Protein AF-A0A7W0RWG5-F1 (afdb_monomer_lite)

pLDDT: mean 95.93, std 4.29, range [61.69, 98.81]

Secondary structure (DSSP, 8-state):
---EEEEETTEEEEESTTTTTTHHHHH-SSPEEEE-HHHHTT-HHHHHS-SEEEE--SS-HHHHHHHHTTT---SEEEEEESHHHHHHHHHHHHTTS-SEEEEEE--

Sequence (107 aa):
MTGFTWQDGERTIRFGPGARADAAELLGEGYALLTTPRARQMAPELADAAASVHEVRPGRVDEIAAELMEQVSGELIVALGGGRVIDTAKALVAAGRGSQAAAVPTT

Radius of gyration: 13.2 Å; chains: 1; bounding box: 32×33×28 Å

Structure (mmCIF, N/CA/C/O backbone):
data_AF-A0A7W0RWG5-F1
#
_entry.id   AF-A0A7W0RWG5-F1
#
loop_
_atom_site.group_PDB
_atom_site.id
_atom_site.type_symbol
_atom_site.label_atom_id
_atom_site.label_alt_id
_atom_site.label_comp_id
_atom_site.label_asym_id
_atom_site.label_entity_id
_atom_site.label_seq_id
_atom_site.pdbx_PDB_ins_code
_atom_site.Cartn_x
_atom_site.Cartn_y
_atom_site.Cartn_z
_atom_site.occupancy
_atom_site.B_iso_or_equiv
_atom_site.auth_seq_id
_atom_site.auth_comp_id
_atom_site.auth_asym_id
_atom_site.auth_atom_id
_atom_site.pdbx_PDB_model_num
ATOM 1 N N . MET A 1 1 ? 19.764 -13.221 -10.952 1.00 61.69 1 MET A N 1
ATOM 2 C CA . MET A 1 1 ? 19.237 -13.782 -9.690 1.00 61.69 1 MET A CA 1
ATOM 3 C C . MET A 1 1 ? 17.833 -14.289 -9.948 1.00 61.69 1 MET A C 1
ATOM 5 O O . MET A 1 1 ? 17.051 -13.567 -10.555 1.00 61.69 1 MET A O 1
ATOM 9 N N . THR A 1 2 ? 17.535 -15.515 -9.533 1.00 85.06 2 THR A N 1
ATOM 10 C CA . THR A 1 2 ? 16.164 -16.034 -9.458 1.00 85.06 2 THR A CA 1
ATOM 11 C C . THR A 1 2 ? 15.428 -15.329 -8.314 1.00 85.06 2 THR A C 1
ATOM 13 O O . THR A 1 2 ? 16.056 -14.955 -7.323 1.00 85.06 2 THR A O 1
ATOM 16 N N . GLY A 1 3 ? 14.128 -15.065 -8.468 1.00 89.81 3 GLY A N 1
ATOM 17 C CA . GLY A 1 3 ? 13.320 -14.466 -7.401 1.00 89.81 3 GLY A CA 1
ATOM 18 C C . GLY A 1 3 ? 13.114 -15.413 -6.213 1.00 89.81 3 GLY A C 1
ATOM 19 O O . GLY A 1 3 ? 13.424 -16.599 -6.307 1.00 89.81 3 GLY A O 1
ATOM 20 N N . PHE A 1 4 ? 12.581 -14.893 -5.109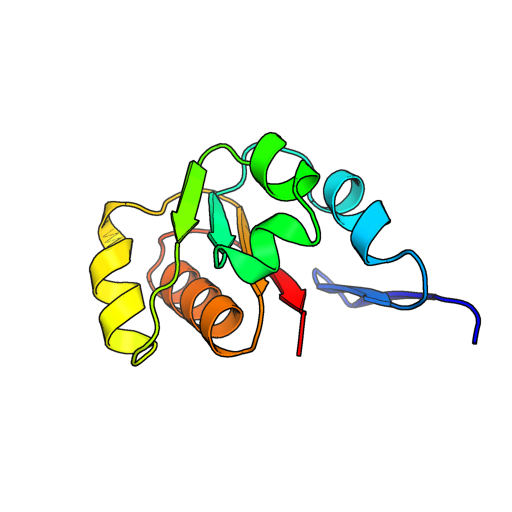 1.00 94.56 4 PHE A N 1
ATOM 21 C CA . PHE A 1 4 ? 12.196 -15.676 -3.935 1.00 94.56 4 PHE A CA 1
ATOM 22 C C . PHE A 1 4 ? 10.897 -15.158 -3.306 1.00 94.56 4 PHE A C 1
ATOM 24 O O . PHE A 1 4 ? 10.470 -14.026 -3.565 1.00 94.56 4 PHE A O 1
ATOM 31 N N . THR A 1 5 ? 10.310 -16.004 -2.463 1.00 95.50 5 THR A N 1
ATOM 32 C CA . THR A 1 5 ? 9.286 -15.639 -1.484 1.00 95.50 5 THR A CA 1
ATOM 33 C C . THR A 1 5 ? 9.827 -15.994 -0.107 1.00 95.50 5 THR A C 1
ATOM 35 O O . THR A 1 5 ? 10.296 -17.111 0.101 1.00 95.50 5 THR A O 1
ATOM 38 N N . TRP A 1 6 ? 9.812 -15.036 0.813 1.00 96.12 6 TRP A N 1
ATOM 39 C CA . TRP A 1 6 ? 10.209 -15.229 2.203 1.00 96.12 6 TRP A CA 1
ATOM 40 C C . TRP A 1 6 ? 9.013 -14.957 3.108 1.00 96.12 6 TRP A C 1
ATOM 42 O O . TRP A 1 6 ? 8.321 -13.958 2.917 1.00 96.12 6 TRP A O 1
ATOM 52 N N . GLN A 1 7 ? 8.776 -15.847 4.066 1.00 95.00 7 GLN A N 1
ATOM 53 C CA . GLN A 1 7 ? 7.679 -15.752 5.020 1.00 95.00 7 GLN A CA 1
ATOM 54 C C . GLN A 1 7 ? 8.249 -15.779 6.441 1.00 95.00 7 GLN A C 1
ATOM 56 O O . GLN A 1 7 ? 8.992 -16.697 6.789 1.00 95.00 7 GLN A O 1
ATOM 61 N N . ASP A 1 8 ? 7.908 -14.768 7.237 1.00 93.00 8 ASP A N 1
ATOM 62 C CA . ASP A 1 8 ? 8.319 -14.597 8.633 1.00 93.00 8 ASP A CA 1
ATOM 63 C C . ASP A 1 8 ? 7.118 -14.140 9.469 1.00 93.00 8 ASP A C 1
ATOM 65 O O . ASP A 1 8 ? 6.728 -12.968 9.465 1.00 93.00 8 ASP A O 1
ATOM 69 N N . GLY A 1 9 ? 6.468 -15.105 10.123 1.00 91.44 9 GLY A N 1
ATOM 70 C CA . GLY A 1 9 ? 5.175 -14.897 10.771 1.00 91.44 9 GLY A CA 1
ATOM 71 C C . GLY A 1 9 ? 4.126 -14.397 9.773 1.00 91.44 9 GLY A C 1
ATOM 72 O O . GLY A 1 9 ? 3.889 -15.020 8.740 1.00 91.44 9 GLY A O 1
ATOM 73 N N . GLU A 1 10 ? 3.518 -13.249 10.072 1.00 88.44 10 GLU A N 1
ATOM 74 C CA . GLU A 1 10 ? 2.531 -12.593 9.201 1.00 88.44 10 GLU A CA 1
ATOM 75 C C . GLU A 1 10 ? 3.165 -11.846 8.013 1.00 88.44 10 GLU A C 1
ATOM 77 O O . GLU A 1 10 ? 2.461 -11.364 7.126 1.00 88.44 10 GLU A O 1
ATOM 82 N N . ARG A 1 11 ? 4.497 -11.716 7.970 1.00 91.69 11 ARG A N 1
ATOM 83 C CA . ARG A 1 11 ? 5.188 -10.952 6.928 1.00 91.69 11 ARG A CA 1
ATOM 84 C C . ARG A 1 11 ? 5.530 -11.854 5.756 1.00 91.69 11 ARG A C 1
ATOM 86 O O . ARG A 1 11 ? 6.256 -12.830 5.910 1.00 91.69 11 ARG A O 1
ATOM 93 N N . THR A 1 12 ? 5.077 -11.463 4.571 1.00 95.12 12 THR A N 1
ATOM 94 C CA . THR A 1 12 ? 5.467 -12.090 3.304 1.00 95.12 12 THR A CA 1
ATOM 95 C C . THR A 1 12 ? 6.244 -11.089 2.457 1.00 95.12 12 THR A C 1
ATOM 97 O O . THR A 1 12 ? 5.802 -9.959 2.257 1.00 95.12 12 THR A O 1
ATOM 100 N N . ILE A 1 13 ? 7.404 -11.498 1.942 1.00 96.12 13 ILE A N 1
ATOM 101 C CA . ILE A 1 13 ? 8.210 -10.730 0.989 1.00 96.12 13 ILE A CA 1
ATOM 102 C C . ILE A 1 13 ? 8.333 -11.530 -0.301 1.00 96.12 13 ILE A C 1
ATOM 104 O O . ILE A 1 13 ? 8.979 -12.576 -0.328 1.00 96.12 13 ILE A O 1
ATOM 108 N N . ARG A 1 14 ? 7.780 -10.996 -1.390 1.00 96.25 14 ARG A N 1
ATOM 109 C CA . ARG A 1 14 ? 8.008 -11.477 -2.756 1.00 96.25 14 ARG A CA 1
ATOM 110 C C . ARG A 1 14 ? 9.051 -10.586 -3.431 1.00 96.25 14 ARG A C 1
ATOM 112 O O . ARG A 1 14 ? 8.838 -9.386 -3.583 1.00 96.25 14 ARG A O 1
ATOM 119 N N . PHE A 1 15 ? 10.180 -11.161 -3.847 1.00 95.88 15 PHE A N 1
ATOM 120 C CA . PHE A 1 15 ? 11.286 -10.409 -4.447 1.00 95.88 15 PHE A CA 1
ATOM 121 C C . PHE A 1 15 ? 11.794 -11.033 -5.747 1.00 95.88 15 PHE A C 1
ATOM 123 O O . PHE A 1 15 ? 11.943 -12.248 -5.863 1.00 95.88 15 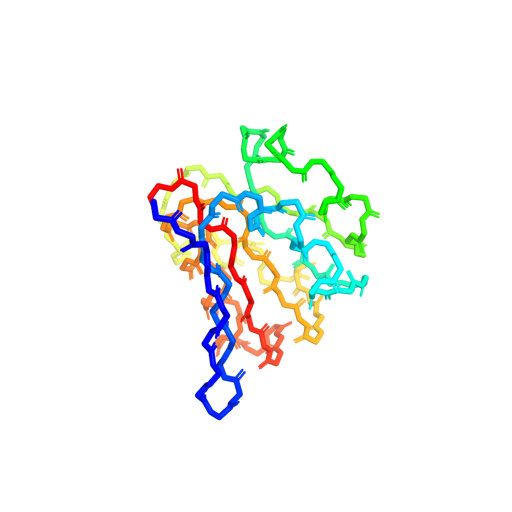PHE A O 1
ATOM 130 N N . GLY A 1 16 ? 12.139 -10.191 -6.718 1.00 94.31 16 GLY A N 1
ATOM 131 C CA . GLY A 1 16 ? 12.782 -10.582 -7.972 1.00 94.31 16 GLY A CA 1
ATOM 132 C C . GLY A 1 16 ? 11.989 -10.169 -9.213 1.00 94.31 16 GLY A C 1
ATOM 133 O O . GLY A 1 16 ? 10.938 -9.535 -9.100 1.00 94.31 16 GLY A O 1
ATOM 134 N N . PRO A 1 17 ? 12.485 -10.515 -10.415 1.00 91.25 17 PRO A N 1
ATOM 135 C CA . PRO A 1 17 ? 11.769 -10.253 -11.660 1.00 91.25 17 PRO A CA 1
ATOM 136 C C . PRO A 1 17 ? 10.352 -10.841 -11.613 1.00 91.25 17 PRO A C 1
ATOM 138 O O . PRO A 1 17 ? 10.154 -11.932 -11.077 1.00 91.25 17 PRO A O 1
ATOM 141 N N . GLY A 1 18 ? 9.371 -10.104 -12.136 1.00 89.31 18 GLY A N 1
ATOM 142 C CA . GLY A 1 18 ? 7.964 -10.520 -12.143 1.00 89.31 18 GLY A CA 1
ATOM 143 C C . GLY A 1 18 ? 7.203 -10.305 -10.829 1.00 89.31 18 GLY A C 1
ATOM 144 O O . GLY A 1 18 ? 5.985 -10.282 -10.869 1.00 89.31 18 GLY A O 1
ATOM 145 N N . ALA A 1 19 ? 7.869 -10.021 -9.700 1.00 93.12 19 ALA A N 1
ATOM 146 C CA . ALA A 1 19 ? 7.209 -9.884 -8.391 1.00 93.12 19 ALA A CA 1
ATOM 147 C C . ALA A 1 19 ? 6.051 -8.868 -8.361 1.00 93.12 19 ALA A C 1
ATOM 149 O O . ALA A 1 19 ? 5.098 -9.044 -7.614 1.00 93.12 19 ALA A O 1
ATOM 150 N N . ARG A 1 20 ? 6.128 -7.804 -9.172 1.00 92.38 20 ARG A N 1
ATOM 151 C CA . ARG A 1 20 ? 5.031 -6.835 -9.306 1.00 92.38 20 ARG A CA 1
ATOM 152 C C . ARG A 1 20 ? 3.811 -7.424 -10.016 1.00 92.38 20 ARG A C 1
ATOM 154 O O . ARG A 1 20 ? 2.704 -7.120 -9.606 1.00 92.38 20 ARG A O 1
ATOM 161 N N . ALA A 1 21 ? 4.013 -8.250 -11.041 1.00 88.69 21 ALA A N 1
ATOM 162 C CA . ALA A 1 21 ? 2.916 -8.904 -11.753 1.00 88.69 21 ALA A CA 1
ATOM 163 C C . ALA A 1 21 ? 2.192 -9.921 -10.853 1.00 88.69 21 ALA A C 1
ATOM 165 O O . ALA A 1 21 ? 0.980 -10.057 -10.939 1.00 88.69 21 ALA A O 1
ATOM 166 N N . ASP A 1 22 ? 2.924 -10.555 -9.932 1.00 91.19 22 ASP A N 1
ATOM 167 C CA . ASP A 1 22 ? 2.359 -11.473 -8.933 1.00 91.19 22 ASP A CA 1
ATOM 168 C C . ASP A 1 22 ? 1.564 -10.733 -7.830 1.00 91.19 22 ASP A C 1
ATOM 170 O O . ASP A 1 22 ? 0.868 -11.361 -7.034 1.00 91.19 22 ASP A O 1
ATOM 174 N N . ALA A 1 23 ? 1.683 -9.400 -7.725 1.00 93.81 23 ALA A N 1
ATOM 175 C CA . ALA A 1 23 ? 1.163 -8.647 -6.584 1.00 93.81 23 ALA A CA 1
ATOM 176 C C . ALA A 1 23 ? -0.366 -8.684 -6.492 1.00 93.81 23 ALA A C 1
ATOM 178 O O . ALA A 1 23 ? -0.885 -8.801 -5.388 1.00 93.81 23 ALA A O 1
ATOM 179 N N . ALA A 1 24 ? -1.082 -8.608 -7.618 1.00 91.00 24 ALA A N 1
ATOM 180 C CA . ALA A 1 24 ? -2.546 -8.642 -7.612 1.00 91.00 24 ALA A CA 1
ATOM 181 C C . ALA A 1 24 ? -3.076 -9.970 -7.047 1.00 91.00 24 ALA A C 1
ATOM 183 O O . ALA A 1 24 ? -3.958 -9.973 -6.196 1.00 91.00 24 ALA A O 1
ATOM 184 N N . GLU A 1 25 ? -2.471 -11.093 -7.443 1.00 91.81 25 GLU A N 1
ATOM 185 C CA . GLU A 1 25 ? -2.829 -12.414 -6.917 1.00 91.81 25 GLU A CA 1
ATOM 186 C C . GLU A 1 25 ? -2.514 -12.533 -5.418 1.00 91.81 25 GLU A C 1
ATOM 188 O O . GLU A 1 25 ? -3.339 -13.012 -4.646 1.00 91.81 25 GLU A O 1
ATOM 193 N N . LEU A 1 26 ? -1.343 -12.052 -4.985 1.00 93.56 26 LEU A N 1
ATOM 194 C CA . LEU A 1 26 ? -0.920 -12.116 -3.581 1.00 93.56 26 LEU A CA 1
ATOM 195 C C . LEU A 1 26 ? -1.756 -11.232 -2.644 1.00 93.56 26 LEU A C 1
ATOM 197 O O . LEU A 1 26 ? -1.880 -11.549 -1.462 1.00 93.56 26 LEU A O 1
ATOM 201 N N . LEU A 1 27 ? -2.268 -10.107 -3.143 1.00 95.81 27 LEU A N 1
ATOM 202 C CA . LEU A 1 27 ? -3.019 -9.126 -2.357 1.00 95.81 27 LEU A CA 1
ATOM 203 C C . LEU A 1 27 ? -4.530 -9.392 -2.353 1.00 95.81 27 LEU A C 1
ATOM 205 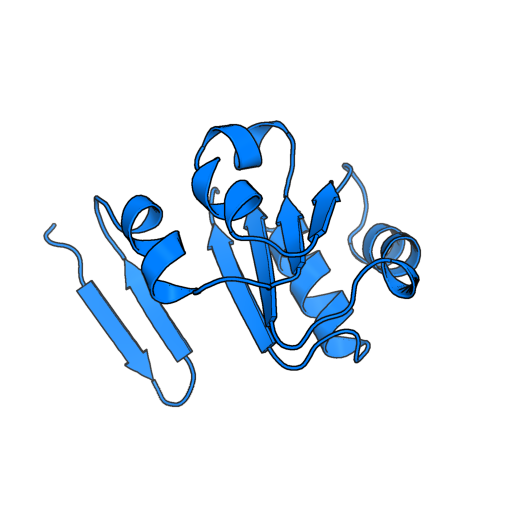O O . LEU A 1 27 ? -5.222 -8.884 -1.471 1.00 95.81 27 LEU A O 1
ATOM 209 N N . GLY A 1 28 ? -5.035 -10.171 -3.312 1.00 95.50 28 GLY A N 1
ATOM 210 C CA . GLY A 1 28 ? -6.467 -10.379 -3.506 1.00 95.50 28 GLY A CA 1
ATOM 211 C C . GLY A 1 28 ? -7.174 -9.124 -4.024 1.00 95.50 28 GLY A C 1
ATOM 212 O O . GLY A 1 28 ? -6.587 -8.304 -4.726 1.00 95.50 28 GLY A O 1
ATOM 213 N N . GLU A 1 29 ? -8.448 -8.970 -3.673 1.00 96.50 29 GLU A N 1
ATOM 214 C CA . GLU A 1 29 ? -9.299 -7.854 -4.101 1.00 96.50 29 GLU A CA 1
ATOM 215 C C . GLU A 1 29 ? -9.880 -7.104 -2.891 1.00 96.50 29 GLU A C 1
ATOM 217 O O . GLU A 1 29 ? -9.841 -7.579 -1.756 1.00 96.50 29 GLU A O 1
ATOM 222 N N . GLY A 1 30 ? -10.456 -5.923 -3.128 1.00 96.06 30 GLY A N 1
ATOM 223 C CA . GLY A 1 30 ? -11.279 -5.216 -2.143 1.00 96.06 30 GLY A CA 1
ATOM 224 C C . GLY A 1 30 ? -10.519 -4.351 -1.129 1.00 96.06 30 GLY A C 1
ATOM 225 O O . GLY A 1 30 ? -11.134 -3.761 -0.242 1.00 96.06 30 GLY A O 1
ATOM 226 N N . TYR A 1 31 ? -9.199 -4.224 -1.259 1.00 98.44 31 TYR A N 1
ATOM 227 C CA . TYR A 1 31 ? -8.384 -3.351 -0.409 1.00 98.44 31 TYR A CA 1
ATOM 228 C C . TYR A 1 31 ? -8.533 -1.861 -0.762 1.00 98.44 31 TYR A C 1
ATOM 230 O O . TYR A 1 31 ? -8.986 -1.491 -1.851 1.00 98.44 31 TYR A O 1
ATOM 238 N N . ALA A 1 32 ? -8.092 -0.986 0.146 1.00 98.62 32 ALA A N 1
ATOM 239 C CA . ALA A 1 32 ? -7.899 0.432 -0.151 1.00 98.62 32 ALA A CA 1
ATOM 240 C C . ALA A 1 32 ? -6.492 0.663 -0.723 1.00 98.62 32 ALA A C 1
ATOM 242 O O . ALA A 1 32 ? -5.495 0.357 -0.067 1.00 98.62 32 ALA A O 1
ATOM 243 N N . LEU A 1 33 ? -6.392 1.209 -1.936 1.00 9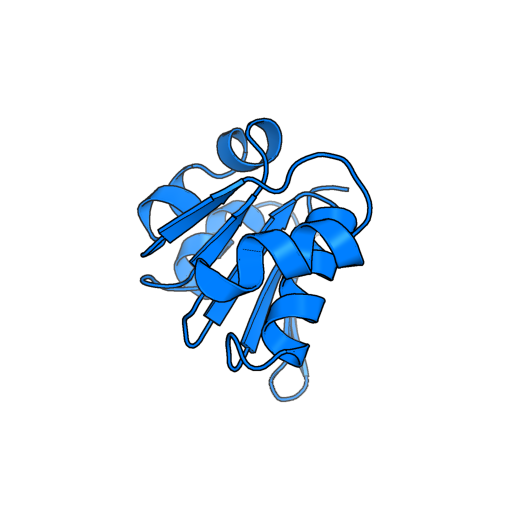8.69 33 LEU A N 1
ATOM 244 C CA . LEU A 1 33 ? -5.120 1.491 -2.599 1.00 98.69 33 LEU A CA 1
ATOM 245 C C . LEU A 1 33 ? -4.691 2.942 -2.378 1.00 98.69 33 LEU A C 1
ATOM 247 O O . LEU A 1 33 ? -5.388 3.867 -2.788 1.00 98.69 33 LEU A O 1
ATOM 251 N N . LEU A 1 34 ? -3.494 3.146 -1.834 1.00 98.81 34 LEU A N 1
ATOM 252 C CA . LEU A 1 34 ? -2.779 4.417 -1.881 1.00 98.81 34 LEU A CA 1
ATOM 253 C C . LEU A 1 34 ? -1.759 4.386 -3.015 1.00 98.81 34 LEU A C 1
ATOM 255 O O . LEU A 1 34 ? -0.931 3.475 -3.095 1.00 98.81 34 LEU A O 1
ATOM 259 N N . THR A 1 35 ? -1.776 5.391 -3.886 1.00 98.75 35 THR A N 1
ATOM 260 C CA . THR A 1 35 ? -0.858 5.431 -5.032 1.00 98.75 35 THR A CA 1
ATOM 261 C C . THR A 1 35 ? -0.543 6.853 -5.490 1.00 98.75 35 THR A C 1
ATOM 263 O O . THR A 1 35 ? -0.937 7.835 -4.875 1.00 98.75 35 THR A O 1
ATOM 266 N N . THR A 1 36 ? 0.209 6.984 -6.576 1.00 98.44 36 THR A N 1
ATOM 267 C CA . THR A 1 36 ? 0.363 8.233 -7.337 1.00 98.44 36 THR A CA 1
ATOM 268 C C . THR A 1 36 ? -0.007 7.969 -8.796 1.00 98.44 36 THR A C 1
ATOM 270 O O . THR A 1 36 ? 0.101 6.816 -9.222 1.00 98.44 36 THR A O 1
ATOM 273 N N . PRO A 1 37 ? -0.323 8.994 -9.611 1.00 97.25 37 PRO A N 1
ATOM 274 C CA . PRO A 1 37 ? -0.588 8.794 -11.038 1.00 97.25 37 PRO A CA 1
ATOM 275 C C . PRO A 1 37 ? 0.520 8.011 -11.758 1.00 97.25 37 PRO A C 1
ATOM 277 O O . PRO A 1 37 ? 0.241 7.105 -12.538 1.00 97.25 37 PRO A O 1
ATOM 280 N N . ARG A 1 38 ? 1.790 8.296 -11.432 1.00 96.44 38 ARG A N 1
ATOM 281 C CA . ARG A 1 38 ? 2.956 7.585 -11.981 1.00 96.44 38 ARG A CA 1
ATOM 282 C C . ARG A 1 38 ? 2.989 6.117 -11.561 1.00 96.44 38 ARG A C 1
ATOM 284 O O . ARG A 1 38 ? 3.224 5.254 -12.395 1.00 96.44 38 ARG A O 1
ATOM 291 N N . ALA A 1 39 ? 2.808 5.835 -10.271 1.00 97.38 39 ALA A N 1
ATOM 292 C CA . ALA A 1 39 ? 2.910 4.473 -9.754 1.00 97.38 39 ALA A CA 1
ATOM 293 C C . ALA A 1 39 ? 1.728 3.606 -10.212 1.00 97.38 39 ALA A C 1
ATOM 295 O O . ALA A 1 39 ? 1.937 2.458 -10.587 1.00 97.38 39 ALA A O 1
ATOM 296 N N . ARG A 1 40 ? 0.519 4.178 -10.298 1.00 97.19 40 ARG A N 1
ATOM 297 C CA . ARG A 1 40 ? -0.674 3.515 -10.843 1.00 97.19 40 ARG A CA 1
ATOM 298 C C . ARG A 1 40 ? -0.458 2.993 -12.265 1.00 97.19 40 ARG A C 1
ATOM 300 O O . ARG A 1 40 ? -0.867 1.882 -12.566 1.00 97.19 40 ARG A O 1
ATOM 307 N N . GLN A 1 41 ? 0.235 3.746 -13.118 1.00 96.50 41 GLN A N 1
ATOM 308 C CA . GLN A 1 41 ? 0.555 3.303 -14.484 1.00 96.50 41 GLN A CA 1
ATOM 309 C C . GLN A 1 41 ? 1.495 2.087 -14.528 1.00 96.50 41 GLN A C 1
ATOM 311 O O . GLN A 1 41 ? 1.562 1.407 -15.546 1.00 96.50 41 GLN A O 1
ATOM 316 N N . MET A 1 42 ? 2.236 1.803 -13.451 1.00 94.50 42 MET A N 1
ATOM 317 C CA . MET A 1 42 ? 3.177 0.678 -13.401 1.00 94.50 42 MET A CA 1
ATOM 318 C C . MET A 1 42 ? 2.511 -0.665 -13.070 1.00 94.50 42 MET A C 1
ATOM 320 O O . MET A 1 42 ? 3.144 -1.701 -13.293 1.00 94.50 42 MET A O 1
ATOM 324 N N . ALA A 1 43 ? 1.309 -0.627 -12.489 1.00 94.88 43 ALA A N 1
ATOM 325 C CA . ALA A 1 43 ? 0.513 -1.785 -12.079 1.00 94.88 43 ALA A CA 1
ATOM 326 C C . ALA A 1 43 ? -0.989 -1.414 -12.057 1.00 94.88 43 ALA A C 1
ATOM 328 O O . ALA A 1 43 ? -1.570 -1.273 -10.973 1.00 94.88 43 ALA A O 1
ATOM 329 N N . PRO A 1 44 ? -1.610 -1.151 -13.225 1.00 95.62 44 PRO A N 1
ATOM 330 C CA . PRO A 1 44 ? -3.029 -0.796 -13.315 1.00 95.62 44 PRO A CA 1
ATOM 331 C C . PRO A 1 44 ? -3.951 -1.861 -12.707 1.00 95.62 44 PRO A C 1
ATOM 333 O O . PRO A 1 44 ? -4.940 -1.504 -12.075 1.00 95.62 44 PRO A O 1
ATOM 336 N N . GLU A 1 45 ? -3.569 -3.135 -12.787 1.00 95.81 45 GLU A N 1
ATOM 337 C CA . GLU A 1 45 ? -4.286 -4.273 -12.211 1.00 95.81 45 GLU A CA 1
ATOM 338 C C . GLU A 1 45 ? -4.533 -4.125 -10.703 1.00 95.81 45 GLU A C 1
ATOM 340 O O . GLU A 1 45 ? -5.574 -4.539 -10.197 1.00 95.81 45 GLU A O 1
ATOM 345 N N . LEU A 1 46 ? -3.623 -3.461 -9.979 1.00 97.38 46 LEU A N 1
ATOM 346 C CA . LEU A 1 46 ? -3.802 -3.211 -8.551 1.00 97.38 46 LEU A CA 1
ATOM 347 C C . LEU A 1 46 ? -4.858 -2.140 -8.273 1.00 97.38 46 LEU A C 1
ATOM 349 O O . LEU A 1 46 ? -5.450 -2.138 -7.197 1.00 97.38 46 LEU A O 1
ATOM 353 N N . ALA A 1 47 ? -5.068 -1.205 -9.197 1.00 97.06 47 ALA A N 1
ATOM 354 C CA . ALA A 1 47 ? -6.144 -0.228 -9.082 1.00 97.06 47 ALA A CA 1
ATOM 355 C C . ALA A 1 47 ? -7.497 -0.846 -9.450 1.00 97.06 47 ALA A C 1
ATOM 357 O O . ALA A 1 47 ? -8.493 -0.491 -8.829 1.00 97.06 47 ALA A O 1
ATOM 358 N N . ASP A 1 48 ? -7.516 -1.770 -10.412 1.00 96.56 48 ASP A N 1
ATOM 359 C CA . ASP A 1 48 ? -8.733 -2.458 -10.850 1.00 96.56 48 ASP A CA 1
ATOM 360 C C . ASP A 1 48 ? -9.270 -3.421 -9.774 1.00 96.56 48 ASP A C 1
ATOM 362 O O . ASP A 1 48 ? -10.480 -3.515 -9.589 1.00 96.56 48 ASP A O 1
ATOM 366 N N . ALA A 1 49 ? -8.383 -4.079 -9.018 1.00 97.00 49 ALA A N 1
ATOM 367 C CA . ALA A 1 49 ? -8.740 -4.964 -7.903 1.00 97.00 49 ALA A CA 1
ATOM 368 C C . ALA A 1 49 ? -9.111 -4.225 -6.596 1.00 97.00 49 ALA A C 1
ATOM 370 O O . ALA A 1 49 ? -9.621 -4.834 -5.651 1.00 97.00 49 ALA A O 1
ATOM 371 N N . ALA A 1 50 ? -8.835 -2.920 -6.499 1.00 98.06 50 ALA A N 1
ATOM 372 C CA . ALA A 1 50 ? -9.059 -2.145 -5.281 1.00 98.06 50 ALA A CA 1
ATOM 373 C C . ALA A 1 50 ? -10.538 -1.762 -5.106 1.00 98.06 50 ALA A C 1
ATOM 375 O O . ALA A 1 50 ? -11.195 -1.327 -6.048 1.00 98.06 50 ALA A O 1
ATOM 376 N N . ALA A 1 51 ? -11.046 -1.798 -3.869 1.00 98.06 51 ALA A N 1
ATOM 377 C CA . ALA A 1 51 ? -12.371 -1.244 -3.559 1.00 98.06 51 ALA A CA 1
ATOM 378 C C . ALA A 1 51 ? -12.388 0.292 -3.622 1.00 98.06 51 ALA A C 1
ATOM 380 O O . ALA A 1 51 ? -13.421 0.907 -3.881 1.00 98.06 51 ALA A O 1
ATOM 381 N N . SER A 1 52 ? -11.246 0.928 -3.348 1.00 98.25 52 SER A N 1
ATOM 382 C CA . SER A 1 52 ? -11.074 2.376 -3.457 1.00 98.25 52 SER A CA 1
ATOM 383 C C . SER A 1 52 ? -9.627 2.728 -3.787 1.00 98.25 52 SER A C 1
ATOM 385 O O . SER A 1 52 ? -8.699 2.030 -3.378 1.00 98.25 52 SER A O 1
ATOM 387 N N . VAL A 1 53 ? -9.431 3.820 -4.526 1.00 98.38 53 VAL A N 1
ATOM 388 C CA . VAL A 1 53 ? -8.110 4.301 -4.947 1.00 98.38 53 VAL A CA 1
ATOM 389 C C . VAL A 1 53 ? -7.946 5.750 -4.513 1.00 98.38 53 VAL A C 1
ATOM 391 O O . VAL A 1 53 ? -8.751 6.603 -4.879 1.00 98.38 53 VAL A O 1
ATOM 394 N N . HIS A 1 54 ? -6.877 6.025 -3.772 1.00 98.50 54 HIS A N 1
ATOM 395 C CA . HIS A 1 54 ? -6.576 7.327 -3.186 1.00 98.50 54 HIS A CA 1
ATOM 396 C C . HIS A 1 54 ? -5.200 7.801 -3.644 1.00 98.50 54 HIS A C 1
ATOM 398 O O . HIS A 1 54 ? -4.191 7.099 -3.513 1.00 98.50 54 HIS A O 1
ATOM 404 N N . GLU A 1 55 ? -5.145 9.008 -4.197 1.00 98.00 55 GLU A N 1
ATOM 405 C CA . GLU A 1 55 ? -3.892 9.585 -4.673 1.00 98.00 55 GLU A CA 1
ATOM 406 C C . GLU A 1 55 ? -3.146 10.310 -3.548 1.00 98.00 55 GLU A C 1
ATOM 408 O O . GLU A 1 55 ? -3.641 11.245 -2.925 1.00 98.00 55 GLU A O 1
ATOM 413 N N . VAL A 1 56 ? -1.898 9.910 -3.322 1.00 98.44 56 VAL A N 1
ATOM 414 C CA . VAL A 1 56 ? -1.000 10.511 -2.339 1.00 98.44 56 VAL A CA 1
ATOM 415 C C . VAL A 1 56 ? -0.247 11.666 -2.995 1.00 98.44 56 VAL A C 1
ATOM 417 O O . VAL A 1 56 ? 0.770 11.479 -3.683 1.00 98.44 56 VAL A O 1
ATOM 420 N N . ARG A 1 57 ? -0.721 12.888 -2.743 1.00 97.56 57 ARG A N 1
ATOM 421 C CA . ARG A 1 57 ? -0.072 14.130 -3.189 1.00 97.56 57 ARG A CA 1
ATOM 422 C C . ARG A 1 57 ? 1.359 14.280 -2.639 1.00 97.56 57 ARG A C 1
ATOM 424 O O . ARG A 1 57 ? 1.695 13.692 -1.610 1.00 97.56 57 ARG A O 1
ATOM 431 N N . PRO A 1 58 ? 2.241 15.054 -3.296 1.00 96.75 58 PRO A N 1
ATOM 432 C CA . PRO A 1 58 ? 3.498 15.486 -2.688 1.00 96.75 58 PRO A CA 1
ATOM 433 C C . PRO A 1 58 ? 3.246 16.278 -1.398 1.00 96.75 58 PRO A C 1
ATOM 435 O O . PRO A 1 58 ? 2.288 17.044 -1.325 1.00 96.75 58 PRO A O 1
ATOM 438 N N . GLY A 1 59 ? 4.122 16.122 -0.406 1.00 96.88 59 GLY A N 1
ATOM 439 C CA . GLY A 1 59 ? 3.986 16.790 0.888 1.00 96.88 59 GLY A CA 1
ATOM 440 C C . GLY A 1 59 ? 4.512 15.939 2.035 1.00 96.88 59 GLY A C 1
ATOM 441 O O . GLY A 1 59 ? 5.208 14.940 1.807 1.00 96.88 59 GLY A O 1
ATOM 442 N N . ARG A 1 60 ? 4.180 16.349 3.260 1.00 98.12 60 ARG A N 1
ATOM 443 C CA . ARG A 1 60 ? 4.550 15.627 4.476 1.00 98.12 60 ARG A CA 1
ATOM 444 C C . ARG A 1 60 ? 3.550 14.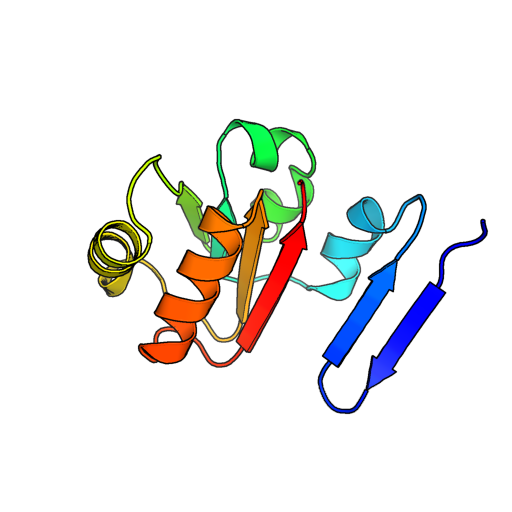511 4.778 1.00 98.12 60 ARG A C 1
ATOM 446 O O . ARG A 1 60 ? 2.360 14.640 4.512 1.00 98.12 60 ARG A O 1
ATOM 453 N N . VAL A 1 61 ? 4.046 13.401 5.322 1.00 98.31 61 VAL A N 1
ATOM 454 C CA . VAL A 1 61 ? 3.239 12.193 5.569 1.00 98.31 61 VAL A CA 1
ATOM 455 C C . VAL A 1 61 ? 2.112 12.448 6.572 1.00 98.31 61 VAL A C 1
ATOM 457 O O . VAL A 1 61 ? 1.011 11.952 6.361 1.00 98.31 61 VAL A O 1
ATOM 460 N N . ASP A 1 62 ? 2.378 13.220 7.625 1.00 97.88 62 ASP A N 1
ATOM 461 C CA . ASP A 1 62 ? 1.423 13.586 8.676 1.00 97.88 62 ASP A CA 1
ATOM 462 C C . ASP A 1 62 ? 0.232 14.379 8.123 1.00 97.88 62 ASP A C 1
ATOM 464 O O . ASP A 1 62 ? -0.916 14.023 8.382 1.00 97.88 62 ASP A O 1
ATOM 468 N N . GLU A 1 63 ? 0.501 15.395 7.304 1.00 98.31 63 GLU A N 1
ATOM 469 C CA . GLU A 1 63 ? -0.535 16.209 6.654 1.00 98.31 63 GLU A CA 1
ATOM 470 C C . GLU A 1 63 ? -1.401 15.361 5.712 1.00 98.31 63 GLU A C 1
ATOM 472 O O . GLU A 1 63 ? -2.626 15.369 5.803 1.00 98.31 63 GLU A O 1
ATOM 477 N N . ILE A 1 64 ? -0.764 14.556 4.857 1.00 98.38 64 ILE A N 1
ATOM 478 C CA . ILE A 1 64 ? -1.475 13.716 3.885 1.00 98.38 64 ILE A CA 1
ATOM 479 C C . ILE A 1 64 ? -2.315 12.642 4.588 1.00 98.38 64 ILE A C 1
ATOM 481 O O . ILE A 1 64 ? -3.442 12.365 4.183 1.00 98.38 64 ILE A O 1
ATOM 485 N N . ALA A 1 65 ? -1.780 12.014 5.638 1.00 98.00 65 ALA A N 1
ATOM 486 C CA . ALA A 1 65 ? -2.518 11.011 6.397 1.00 98.00 65 ALA A CA 1
ATOM 487 C C . ALA A 1 65 ? -3.738 11.623 7.100 1.00 98.00 65 ALA A C 1
ATOM 489 O O . ALA A 1 65 ? -4.788 10.985 7.128 1.00 98.00 65 ALA A O 1
ATOM 490 N N . ALA A 1 66 ? -3.629 12.851 7.617 1.00 97.88 66 ALA A N 1
ATOM 491 C CA . ALA A 1 66 ? -4.763 13.567 8.195 1.00 97.88 66 ALA A CA 1
ATOM 492 C C . ALA A 1 66 ? -5.855 13.852 7.147 1.00 97.88 66 ALA A C 1
ATOM 494 O O . ALA A 1 66 ? -7.026 13.586 7.406 1.00 97.88 66 ALA A O 1
ATOM 495 N N . GLU A 1 67 ? -5.481 14.307 5.947 1.00 97.31 67 GLU A N 1
ATOM 496 C CA . GLU A 1 67 ? -6.420 14.556 4.838 1.00 97.31 67 GLU A CA 1
ATOM 497 C C . GLU A 1 67 ? -7.171 13.286 4.394 1.00 97.31 67 GLU A C 1
ATOM 499 O O . GLU A 1 67 ? -8.366 13.324 4.091 1.00 97.31 67 GLU A O 1
ATOM 504 N N . LEU A 1 68 ? -6.475 12.146 4.362 1.00 97.81 68 LEU A N 1
ATOM 505 C CA . LEU A 1 68 ? -7.030 10.861 3.925 1.00 97.81 68 LEU A CA 1
ATOM 506 C C . LEU A 1 68 ? -7.773 10.101 5.031 1.00 97.81 68 LEU A C 1
ATOM 508 O O . LEU A 1 68 ? -8.420 9.091 4.745 1.00 97.81 68 LEU A O 1
ATOM 512 N N . MET A 1 69 ? -7.702 10.562 6.280 1.00 96.25 69 MET A N 1
ATOM 513 C CA . MET A 1 69 ? -8.167 9.811 7.447 1.00 96.25 69 MET A CA 1
ATOM 514 C C . MET A 1 69 ? -9.652 9.450 7.376 1.00 96.25 69 MET A C 1
ATOM 516 O O . MET A 1 69 ? -10.031 8.339 7.733 1.00 96.25 69 MET A O 1
ATOM 520 N N . GLU A 1 70 ? -10.494 10.353 6.880 1.00 95.25 70 GLU A N 1
ATOM 521 C CA . GLU A 1 70 ? -11.940 10.120 6.767 1.00 95.25 70 GLU A CA 1
ATOM 522 C C . GLU A 1 70 ? -12.323 9.329 5.507 1.00 95.25 70 GLU A C 1
ATOM 524 O O . GLU A 1 70 ? -13.389 8.720 5.458 1.00 95.25 70 GLU A O 1
ATOM 529 N N . GLN A 1 71 ? -11.443 9.305 4.505 1.00 96.56 71 GLN A N 1
ATOM 530 C CA . GLN A 1 71 ? -11.711 8.744 3.177 1.00 96.56 71 GLN A CA 1
ATOM 531 C C . GLN A 1 71 ? -11.253 7.290 3.059 1.00 96.56 71 GLN A C 1
ATOM 533 O O . GLN A 1 71 ? -11.855 6.494 2.340 1.00 96.56 71 GLN A O 1
ATOM 538 N N . VAL A 1 72 ? -10.176 6.939 3.763 1.00 97.81 72 VAL A N 1
ATOM 539 C CA . VAL A 1 72 ? -9.576 5.609 3.706 1.00 97.81 72 VAL A CA 1
ATOM 540 C C . VAL A 1 72 ? -10.120 4.756 4.844 1.00 97.81 72 VAL A C 1
ATOM 542 O O . VAL A 1 72 ? -10.089 5.143 6.017 1.00 97.81 72 VAL A O 1
ATOM 545 N N . SER A 1 73 ? -10.614 3.575 4.488 1.00 94.44 73 SER A N 1
ATOM 546 C CA . SER A 1 73 ? -10.922 2.499 5.425 1.00 94.44 73 SER A CA 1
ATOM 547 C C . SER A 1 73 ? -10.845 1.148 4.720 1.00 94.44 73 SER A C 1
ATOM 549 O O . SER A 1 73 ? -11.026 1.082 3.504 1.00 94.44 73 SER A O 1
ATOM 551 N N . GLY A 1 74 ? -10.584 0.086 5.471 1.00 93.62 74 GLY A N 1
ATOM 552 C CA . GLY A 1 74 ? -10.587 -1.285 4.966 1.00 93.62 74 GLY A CA 1
ATOM 553 C C . GLY A 1 74 ? -9.697 -2.182 5.811 1.00 93.62 74 GLY A C 1
ATOM 554 O O . GLY A 1 74 ? -8.842 -1.693 6.541 1.00 93.62 74 GLY A O 1
ATOM 555 N N . GLU A 1 75 ? -9.882 -3.496 5.723 1.00 96.81 75 GLU A N 1
ATOM 556 C CA . GLU A 1 75 ? -9.031 -4.448 6.448 1.00 96.81 75 GLU A CA 1
ATOM 557 C C . GLU A 1 75 ? -7.562 -4.326 6.009 1.00 96.81 75 GLU A C 1
ATOM 559 O O . GLU A 1 75 ? -6.668 -4.186 6.848 1.00 96.81 75 GLU A O 1
ATOM 564 N N . LEU A 1 76 ? -7.341 -4.272 4.692 1.00 98.12 76 LEU A N 1
ATOM 565 C CA . LEU A 1 76 ? -6.034 -4.132 4.063 1.00 98.12 76 LEU A CA 1
ATOM 566 C C . LEU A 1 76 ? -5.892 -2.771 3.367 1.00 98.12 76 LEU A C 1
ATOM 568 O O . LEU A 1 76 ? -6.705 -2.397 2.517 1.00 98.12 76 LEU A O 1
ATOM 572 N N . ILE A 1 77 ? -4.811 -2.058 3.692 1.00 98.69 77 ILE A N 1
ATOM 573 C CA . ILE A 1 77 ? -4.364 -0.856 2.979 1.00 98.69 77 ILE A CA 1
ATOM 574 C C . ILE A 1 77 ? -3.120 -1.204 2.151 1.00 98.69 77 ILE A C 1
ATOM 576 O O . ILE A 1 77 ? -2.079 -1.581 2.691 1.00 98.69 77 ILE A O 1
ATOM 580 N N . VAL A 1 78 ? -3.200 -1.049 0.831 1.00 98.69 78 VAL A N 1
ATOM 581 C CA . VAL A 1 78 ? -2.098 -1.330 -0.101 1.00 98.69 78 VAL A CA 1
ATOM 582 C C . VAL A 1 78 ? -1.438 -0.029 -0.537 1.00 98.69 78 VAL A C 1
ATOM 584 O O . VAL A 1 78 ? -2.102 0.884 -1.012 1.00 98.69 78 VAL A O 1
ATOM 587 N N . ALA A 1 79 ? -0.114 0.055 -0.430 1.00 98.75 79 ALA A N 1
ATOM 588 C CA . ALA A 1 79 ? 0.681 1.170 -0.935 1.00 98.75 79 ALA A CA 1
ATOM 589 C C . ALA A 1 79 ? 1.424 0.791 -2.222 1.00 98.75 79 ALA A C 1
ATOM 591 O O . ALA A 1 79 ? 2.380 0.018 -2.187 1.00 98.75 79 ALA A O 1
ATOM 592 N N . LEU A 1 80 ? 1.055 1.398 -3.350 1.00 98.69 80 LEU A N 1
ATOM 593 C CA . LEU A 1 80 ? 1.794 1.310 -4.612 1.00 98.69 80 LEU A CA 1
ATOM 594 C C . LEU A 1 80 ? 2.565 2.614 -4.839 1.00 98.69 80 LEU A C 1
ATOM 596 O O . LEU A 1 80 ? 2.006 3.631 -5.251 1.00 98.69 80 LEU A O 1
ATOM 600 N N . GLY A 1 81 ? 3.869 2.623 -4.565 1.00 98.25 81 GLY A N 1
ATOM 601 C CA . GLY A 1 81 ? 4.645 3.855 -4.685 1.00 98.25 81 GLY A CA 1
ATOM 602 C C . GLY A 1 81 ? 5.999 3.834 -3.994 1.00 98.25 81 GLY A C 1
ATOM 603 O O . GLY A 1 81 ? 6.570 2.783 -3.736 1.00 98.25 81 GLY A O 1
ATOM 604 N N . GLY A 1 82 ? 6.573 5.019 -3.789 1.00 97.94 82 GLY A N 1
ATOM 605 C CA . GLY A 1 82 ? 7.817 5.182 -3.029 1.00 97.94 82 GLY A CA 1
ATOM 606 C C . GLY A 1 82 ? 7.563 5.346 -1.528 1.00 97.94 82 GLY A C 1
ATOM 607 O O . GLY A 1 82 ? 6.416 5.281 -1.081 1.00 97.94 82 GLY A O 1
ATOM 608 N N . GLY A 1 83 ? 8.623 5.646 -0.767 1.00 98.25 83 GLY A N 1
ATOM 609 C CA . GLY A 1 83 ? 8.587 5.735 0.703 1.00 98.25 83 GLY A CA 1
ATOM 610 C C . GLY A 1 83 ? 7.430 6.565 1.269 1.00 98.25 83 GLY A C 1
ATOM 611 O O . GLY A 1 83 ? 6.719 6.093 2.143 1.00 98.25 83 GLY A O 1
ATOM 612 N N . ARG A 1 84 ? 7.138 7.737 0.686 1.00 98.31 84 ARG A N 1
ATOM 613 C CA . ARG A 1 84 ? 6.012 8.591 1.115 1.00 98.31 84 ARG A CA 1
ATOM 614 C C . ARG A 1 84 ? 4.653 7.884 1.061 1.00 98.31 84 ARG A C 1
ATOM 616 O O . ARG A 1 84 ? 3.879 8.013 1.995 1.00 98.31 84 ARG A O 1
ATOM 623 N N . VAL A 1 85 ? 4.361 7.143 -0.009 1.00 98.75 85 VAL A N 1
ATOM 624 C CA . VAL A 1 85 ? 3.082 6.417 -0.151 1.00 98.75 85 VAL A CA 1
ATOM 625 C C . VAL A 1 85 ? 2.991 5.307 0.896 1.00 98.75 85 VAL A C 1
ATOM 627 O O . VAL A 1 85 ? 1.959 5.132 1.539 1.00 98.75 85 VAL A O 1
ATOM 630 N N . ILE A 1 86 ? 4.101 4.593 1.092 1.00 98.75 86 ILE A N 1
ATOM 631 C CA . ILE A 1 86 ? 4.212 3.497 2.057 1.00 98.75 86 ILE A CA 1
ATOM 632 C C . ILE A 1 86 ? 4.034 4.018 3.486 1.00 98.75 86 ILE A C 1
ATOM 634 O O . ILE A 1 86 ? 3.290 3.435 4.270 1.00 98.75 86 ILE A O 1
ATOM 638 N N . ASP A 1 87 ? 4.681 5.127 3.830 1.00 98.69 87 ASP A N 1
ATOM 639 C CA . ASP A 1 87 ? 4.603 5.693 5.173 1.00 98.69 87 ASP A CA 1
ATOM 640 C C . ASP A 1 87 ? 3.235 6.329 5.456 1.00 98.69 87 ASP A C 1
ATOM 642 O O . ASP A 1 87 ? 2.753 6.229 6.583 1.00 98.69 87 ASP A O 1
ATOM 646 N N . THR A 1 88 ? 2.540 6.873 4.449 1.00 98.75 88 THR A N 1
ATOM 647 C CA . THR A 1 88 ? 1.127 7.269 4.591 1.00 98.75 88 THR A CA 1
ATOM 648 C C . THR A 1 88 ? 0.230 6.064 4.889 1.00 98.75 88 THR A C 1
ATOM 650 O O . THR A 1 88 ? -0.607 6.150 5.785 1.00 98.75 88 THR A O 1
ATOM 653 N N . ALA A 1 89 ? 0.422 4.918 4.221 1.00 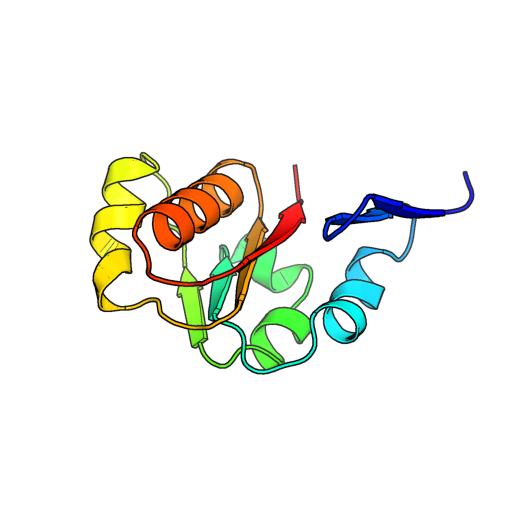98.62 89 ALA A N 1
ATOM 654 C CA . ALA A 1 89 ? -0.342 3.704 4.536 1.00 98.62 89 ALA A CA 1
ATOM 655 C C . ALA A 1 89 ? -0.093 3.230 5.975 1.00 98.62 89 ALA A C 1
ATOM 657 O O . ALA A 1 89 ? -1.044 2.934 6.698 1.00 98.62 89 ALA A O 1
ATOM 658 N N . LYS A 1 90 ? 1.170 3.235 6.425 1.00 98.50 90 LYS A N 1
ATOM 659 C CA . LYS A 1 90 ? 1.518 2.917 7.821 1.00 98.50 90 LYS A CA 1
ATOM 660 C C . LYS A 1 90 ? 0.840 3.866 8.807 1.00 98.50 90 LYS A C 1
ATOM 662 O O . LYS A 1 90 ? 0.319 3.402 9.814 1.00 98.50 90 LYS A O 1
ATOM 667 N N . ALA A 1 91 ? 0.837 5.169 8.523 1.00 98.50 91 ALA A N 1
ATOM 668 C CA . ALA A 1 91 ? 0.200 6.165 9.380 1.00 98.50 91 ALA A CA 1
ATOM 669 C C . ALA A 1 91 ? -1.316 5.939 9.492 1.00 98.50 91 ALA A C 1
ATOM 671 O O . ALA A 1 91 ? -1.861 6.006 10.590 1.00 98.50 91 ALA A O 1
ATOM 672 N N . LEU A 1 92 ? -1.990 5.609 8.386 1.00 98.56 92 LEU A N 1
ATOM 673 C CA . LEU A 1 92 ? -3.428 5.324 8.382 1.00 98.56 92 LEU A CA 1
ATOM 674 C C . LEU A 1 92 ? -3.773 4.030 9.134 1.00 98.56 92 LEU A C 1
ATOM 676 O O . LEU A 1 92 ? -4.718 4.026 9.922 1.00 98.56 92 LEU A O 1
ATOM 680 N N . VAL A 1 93 ? -2.995 2.955 8.959 1.00 98.31 93 VAL A N 1
ATOM 681 C CA . VAL A 1 93 ? -3.163 1.723 9.756 1.00 98.31 93 VAL A CA 1
ATOM 682 C C . VAL A 1 93 ? -2.917 1.999 11.239 1.00 98.31 93 VAL A C 1
ATOM 684 O O . VAL A 1 93 ? -3.732 1.621 12.075 1.00 98.31 93 VAL A O 1
ATOM 687 N N . ALA A 1 94 ? -1.853 2.732 11.582 1.00 97.81 94 ALA A N 1
ATOM 688 C CA . ALA A 1 94 ? -1.573 3.123 12.964 1.00 97.81 94 ALA A CA 1
ATOM 689 C C . ALA A 1 94 ? -2.688 3.995 13.576 1.00 97.81 94 ALA A C 1
ATOM 691 O O . ALA A 1 94 ? -2.922 3.933 14.780 1.00 97.81 94 ALA A O 1
ATOM 692 N N . ALA A 1 95 ? -3.400 4.770 12.752 1.00 97.25 95 ALA A N 1
ATOM 693 C CA . ALA A 1 95 ? -4.574 5.551 13.140 1.00 97.25 95 ALA A CA 1
ATOM 694 C C . ALA A 1 95 ? -5.886 4.736 13.175 1.00 97.25 95 ALA A C 1
ATOM 696 O O . ALA A 1 95 ? -6.961 5.310 13.342 1.00 97.25 95 ALA A O 1
ATOM 697 N N . GLY A 1 96 ? -5.830 3.411 13.001 1.00 97.31 96 GLY A N 1
ATOM 698 C CA . GLY A 1 96 ? -6.994 2.525 13.073 1.00 97.31 96 GLY A CA 1
ATOM 699 C C . GLY A 1 96 ? -7.893 2.555 11.836 1.00 97.31 96 GLY A C 1
ATOM 700 O O . GLY A 1 96 ? -9.047 2.139 11.909 1.00 97.31 96 GLY A O 1
ATOM 701 N N . ARG A 1 97 ? -7.397 3.052 10.695 1.00 97.81 97 ARG A N 1
ATOM 702 C CA . ARG A 1 97 ? -8.147 3.052 9.424 1.00 97.81 97 ARG A CA 1
ATOM 703 C C . ARG A 1 97 ? -8.081 1.716 8.687 1.00 97.81 97 ARG A C 1
ATOM 705 O O . ARG A 1 97 ? -8.859 1.495 7.766 1.00 97.81 97 ARG A O 1
ATOM 712 N N . GLY A 1 98 ? -7.196 0.825 9.115 1.00 95.31 98 GLY A N 1
ATOM 713 C CA . GLY A 1 98 ? -7.168 -0.563 8.684 1.00 95.31 98 GLY A CA 1
ATOM 714 C C . GLY A 1 98 ? -6.406 -1.441 9.658 1.00 95.31 98 GLY A C 1
ATOM 715 O O . GLY A 1 98 ? -5.798 -0.941 10.604 1.00 95.31 98 GLY A O 1
ATOM 716 N N . SER A 1 99 ? -6.464 -2.749 9.435 1.00 95.81 99 SER A N 1
ATOM 717 C CA . SER A 1 99 ? -5.832 -3.746 10.304 1.00 95.81 99 SER A CA 1
ATOM 718 C C . SER A 1 99 ? -4.440 -4.126 9.812 1.00 95.81 99 SER A C 1
ATOM 720 O O . SER A 1 99 ? -3.566 -4.443 10.616 1.00 95.81 99 SER A O 1
ATOM 722 N N . GLN A 1 100 ? -4.221 -4.077 8.498 1.00 96.62 100 GLN A N 1
ATOM 723 C CA . GLN A 1 100 ? -2.985 -4.505 7.858 1.00 96.62 100 GLN A CA 1
ATOM 724 C C . GLN A 1 100 ? -2.558 -3.538 6.752 1.00 96.62 100 GLN A C 1
ATOM 726 O O . GLN A 1 100 ? -3.376 -2.851 6.136 1.00 96.62 100 GLN A O 1
ATOM 731 N N . ALA A 1 101 ? -1.251 -3.508 6.487 1.00 97.38 101 ALA A N 1
ATOM 732 C CA . ALA A 1 101 ? -0.675 -2.791 5.359 1.00 97.38 101 ALA A CA 1
ATOM 733 C C . ALA A 1 101 ? 0.166 -3.729 4.493 1.00 97.38 101 ALA A C 1
ATOM 735 O O . ALA A 1 101 ? 0.942 -4.532 5.013 1.00 97.38 101 ALA A O 1
ATOM 736 N N . ALA A 1 102 ? 0.087 -3.543 3.179 1.00 98.19 102 ALA A N 1
ATOM 737 C CA . ALA A 1 102 ? 1.005 -4.138 2.216 1.00 98.19 102 ALA A CA 1
ATOM 738 C C . ALA A 1 102 ? 1.620 -3.055 1.323 1.00 98.19 102 ALA A C 1
ATOM 740 O O . ALA A 1 102 ? 1.077 -1.958 1.181 1.00 98.19 102 ALA A O 1
ATOM 741 N N . ALA A 1 103 ? 2.771 -3.348 0.720 1.00 98.25 103 ALA A N 1
ATOM 742 C CA . ALA A 1 103 ? 3.478 -2.392 -0.121 1.00 98.25 103 ALA A CA 1
ATOM 743 C C . ALA A 1 103 ? 4.026 -3.045 -1.390 1.00 98.25 103 ALA A C 1
ATOM 745 O O . ALA A 1 103 ? 4.607 -4.127 -1.347 1.00 98.25 103 ALA A O 1
ATOM 746 N N . VAL A 1 104 ? 3.917 -2.313 -2.498 1.00 98.12 104 VAL A N 1
ATOM 747 C CA . VAL A 1 104 ? 4.581 -2.576 -3.776 1.00 98.12 104 VAL A CA 1
ATOM 748 C C . VAL A 1 104 ? 5.522 -1.391 -4.048 1.00 98.12 104 VAL A C 1
ATOM 750 O O . VAL A 1 104 ? 5.101 -0.379 -4.625 1.00 98.12 104 VAL A O 1
ATOM 753 N N . PRO A 1 105 ? 6.783 -1.456 -3.571 1.00 97.44 105 PRO A N 1
ATOM 754 C CA . PRO A 1 105 ? 7.717 -0.339 -3.658 1.00 97.44 105 PRO A CA 1
ATOM 755 C C . PRO A 1 105 ? 8.155 -0.039 -5.094 1.00 97.44 105 PRO A C 1
ATOM 757 O O . PRO A 1 105 ? 8.354 -0.940 -5.909 1.00 97.44 105 PRO A O 1
ATOM 760 N N . THR A 1 106 ? 8.353 1.244 -5.396 1.00 95.56 106 THR A N 1
ATOM 761 C CA . THR A 1 106 ? 8.810 1.719 -6.721 1.00 95.56 106 THR A CA 1
ATOM 762 C C . THR A 1 106 ? 10.112 2.528 -6.678 1.00 95.56 106 THR A C 1
ATOM 764 O O . THR A 1 106 ? 10.533 3.028 -7.723 1.00 95.56 106 THR A O 1
ATOM 767 N N . THR A 1 107 ? 10.723 2.678 -5.495 1.00 91.94 107 THR A N 1
ATOM 768 C CA . THR A 1 107 ? 11.985 3.398 -5.227 1.00 91.94 107 THR A CA 1
ATOM 769 C C . THR A 1 107 ? 12.725 2.765 -4.067 1.00 91.94 107 THR A C 1
ATOM 771 O O . THR A 1 107 ? 12.005 2.362 -3.124 1.00 91.94 107 THR A O 1
#

Foldseek 3Di:
DDWDWDDDPPDIDTDDPCSLVCVCVVVAAAAEEEEAPVLCVVRVSNVVRYVYYDYQDDDDLVVSLVVCQVPAADQEYEFREAPSSQVNSVSNVVVVRYVYYYYDYDD